Protein 3CO1 (pdb70)

Sequence (132 aa):
GSMMAVNVYSTSVTSSENLSRHDMLAWVNDSLHLNYTKIEQLCSGAAYCQFMDMLFPGCVHLRKVKFQAKLEHEYIHNFKVLQQAAFKKMGVDKIIPVEKLVKGKFQDNFEFIQWFKKFFDANYDGKDYNPLLAR

Nearest PDB structures (foldseek):
  2r8u-assembly1_A  TM=9.927E-01  e=3.581E-19  unclassified
  1vka-assembly1_A  TM=9.904E-01  e=6.882E-19  Homo sapiens
  3jak-assembly1_N  TM=9.589E-01  e=3.581E-19  Homo sapiens
  1wyo-assembly1_A  TM=9.441E-01  e=6.415E-18  Homo sapiens
  2qjz-assembly2_B  TM=9.814E-01  e=3.747E-15  Homo sapiens

Radius of gyration: 13.59 Å; Cα contacts (8 Å, |Δi|>4): 148; chains: 1; bounding box: 35×33×33 Å

GO terms:
  GO:0043539 protein serine/threonine kinase activator activity (F, IDA)
  GO:0008104 intracellular protein localization (P, TAS)
  GO:0031113 regulation of microtubule polymerization (P, IMP)
  GO:0120283 protein serine/threonine kinase binding (F, IPI)
  GO:0042802 identical protein binding (F, IPI)
  GO:0005515 protein binding (F, IPI)
  GO:1905721 mitotic spindle astral microtubule end (C, IDA)
  GO:0048471 perinuclear region of cytoplasm (C, IDA)
  GO:0005881 cytoplasmic microtubule (C, IDA)
  GO:0015630 microtubule cytoskeleton (C, IDA)

Foldseek 3Di:
DAFFDEDDPPDDFDDFDDQVVLVVVLCVQQVDDDDGLLVCLLLLSLQLLLCQLPNPLFDLLQQDPPDDDLVNSVSNVVRNVSSCVSRVHPDDQPNVVSSVSDRVSSSVVSRNVVRSSVRGHDPDDGDNVPSD

CATH classification: 1.10.418.10

B-factor: mean 11.76, std 8.21, range [2.0, 48.84]

Solvent-accessible surface area: 7822 Å² total; per-residue (Å²): 130,92,116,15,83,32,13,114,124,126,41,153,56,70,149,89,52,61,144,140,68,0,17,42,37,0,33,123,24,1,156,31,137,30,106,125,6,61,70,1,11,17,0,5,2,0,0,1,0,0,25,14,6,24,88,50,7,12,102,23,243,118,13,80,59,166,16,164,105,81,122,41,36,60,66,0,0,141,10,0,72,53,0,0,172,110,17,35,11,81,75,143,12,48,34,137,104,0,8,134,16,86,79,127,32,0,49,107,7,0,11,22,0,35,51,0,7,74,49,23,73,101,55,58,147,40,69,27,135,150,25,146

Organism: Homo sapiens (NCBI:txid9606)

Structure (mmCIF, N/CA/C/O backbone):
data_3CO1
#
_entry.id   3CO1
#
_cell.length_a   47.188
_cell.length_b   85.365
_cell.length_c   32.161
_cell.angle_alpha   90.00
_cell.angle_beta   90.00
_cell.angle_gamma   90.00
#
_symmetry.space_group_name_H-M   'P 21 21 2'
#
loop_
_entity.id
_entity.type
_entity.pdbx_description
1 polymer 'Microtubule-associated protein RP/EB family member 3'
2 water water
#
loop_
_atom_site.group_PDB
_atom_site.id
_atom_site.type_symbol
_atom_site.label_atom_id
_atom_site.label_alt_id
_atom_site.label_comp_id
_atom_site.label_asym_id
_atom_site.label_entity_id
_atom_site.label_seq_id
_atom_site.pdbx_PDB_ins_code
_atom_site.Cartn_x
_atom_site.Cartn_y
_atom_site.Cartn_z
_atom_site.occupancy
_atom_site.B_iso_or_equiv
_atom_site.auth_seq_id
_atom_site.auth_comp_id
_atom_site.auth_asym_id
_atom_site.auth_atom_id
_atom_site.pdbx_PDB_model_num
ATOM 1 N N . GLY A 1 1 ? -19.548 29.481 -0.482 1.00 13.38 -1 GLY A N 1
ATOM 2 C CA . GLY A 1 1 ? -18.769 28.338 0.080 1.00 4.98 -1 GLY A CA 1
ATOM 3 C C . GLY A 1 1 ? -17.278 28.503 -0.123 1.00 9.73 -1 GLY A C 1
ATOM 4 O O . GLY A 1 1 ? -16.838 29.317 -0.942 1.00 12.09 -1 GLY A O 1
ATOM 5 N N . SER A 1 2 ? -16.499 27.726 0.625 1.00 9.16 0 SER A N 1
ATOM 6 C CA . SER A 1 2 ? -15.043 27.788 0.550 1.00 9.79 0 SER A CA 1
ATOM 7 C C . SER A 1 2 ? -14.490 27.125 -0.713 1.00 11.88 0 SER A C 1
ATOM 8 O O . SER A 1 2 ? -15.067 26.154 -1.208 1.00 10.32 0 SER A O 1
ATOM 11 N N . MET A 1 3 ? -13.376 27.661 -1.225 1.00 9.70 1 MET A N 1
ATOM 12 C CA A MET A 1 3 ? -12.725 27.072 -2.396 0.50 9.52 1 MET A CA 1
ATOM 13 C CA B MET A 1 3 ? -12.658 27.109 -2.385 0.50 10.04 1 MET A CA 1
ATOM 14 C C . MET A 1 3 ? -11.917 25.841 -2.007 1.00 8.86 1 MET A C 1
ATOM 15 O O . MET A 1 3 ? -11.660 25.600 -0.825 1.00 7.36 1 MET A O 1
ATOM 24 N N . ALA A 1 4 ? -11.548 25.045 -3.007 1.00 2.39 2 ALA A N 1
ATOM 25 C CA . ALA A 1 4 ? -10.790 23.824 -2.733 1.00 3.43 2 ALA A CA 1
ATOM 26 C C . ALA A 1 4 ? -9.378 24.076 -2.194 1.00 6.08 2 ALA A C 1
ATOM 27 O O . ALA A 1 4 ? -8.728 25.078 -2.516 1.00 4.64 2 ALA A O 1
ATOM 29 N N . VAL A 1 5 ? -8.915 23.148 -1.370 1.00 4.89 3 VAL A N 1
ATOM 30 C CA . VAL A 1 5 ? -7.542 23.100 -0.955 1.00 6.08 3 VAL A CA 1
ATOM 31 C C . VAL A 1 5 ? -6.858 22.188 -1.946 1.00 7.11 3 VAL A C 1
ATOM 32 O O . VAL A 1 5 ? -7.234 21.024 -2.094 1.00 6.15 3 VAL A O 1
ATOM 36 N N . ASN A 1 6 ? -5.872 22.733 -2.646 1.00 7.52 4 ASN A N 1
ATOM 37 C CA . ASN A 1 6 ? -5.093 21.963 -3.599 1.00 7.52 4 ASN A CA 1
ATOM 38 C C . ASN A 1 6 ? -4.056 21.095 -2.917 1.00 9.34 4 ASN A C 1
ATOM 39 O O . ASN A 1 6 ? -3.606 21.413 -1.813 1.00 9.88 4 ASN A O 1
ATOM 44 N N . VAL A 1 7 ? -3.718 19.981 -3.568 1.00 6.56 5 VAL A N 1
ATOM 45 C CA . VAL A 1 7 ? -2.699 19.045 -3.088 1.00 5.48 5 VAL A CA 1
ATOM 46 C C . VAL A 1 7 ? -1.577 18.955 -4.117 1.00 4.94 5 VAL A C 1
ATOM 47 O O . VAL A 1 7 ? -1.799 18.691 -5.309 1.00 6.64 5 VAL A O 1
ATOM 51 N N . TYR A 1 8 ? -0.358 19.143 -3.623 1.00 5.96 6 TYR A N 1
ATOM 52 C CA . TYR A 1 8 ? 0.834 19.206 -4.434 1.00 5.81 6 TYR A CA 1
ATOM 53 C C . TYR A 1 8 ? 1.790 18.091 -4.058 1.00 5.77 6 TYR A C 1
ATOM 54 O O . TYR A 1 8 ? 1.633 17.451 -3.021 1.00 7.33 6 TYR A O 1
ATOM 63 N N . SER A 1 9 ? 2.822 17.888 -4.873 1.00 7.95 7 SER A N 1
ATOM 64 C CA . SER A 1 9 ? 3.826 16.882 -4.541 1.00 9.09 7 SER A CA 1
ATOM 65 C C . SER A 1 9 ? 4.562 17.196 -3.226 1.00 7.93 7 SER A C 1
ATOM 66 O O . SER A 1 9 ? 5.115 16.299 -2.595 1.00 9.83 7 SER A O 1
ATOM 69 N N . THR A 1 10 ? 4.583 18.476 -2.840 1.00 4.66 8 THR A N 1
ATOM 70 C CA . THR A 1 10 ? 5.204 18.942 -1.605 1.00 6.07 8 THR A CA 1
ATOM 71 C C . THR A 1 10 ? 4.242 18.963 -0.412 1.00 2.37 8 THR A C 1
ATOM 72 O O . THR A 1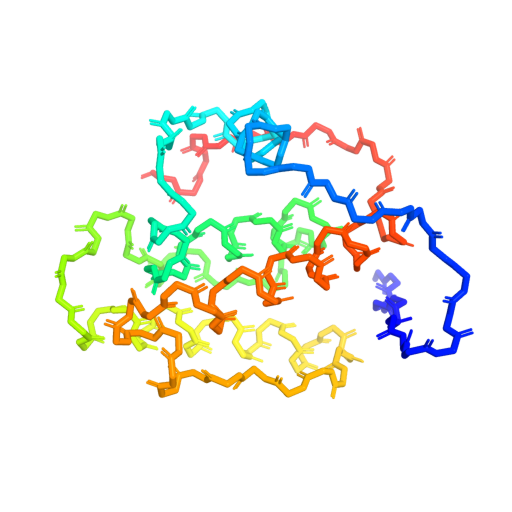 10 ? 4.651 19.269 0.709 1.00 5.47 8 THR A O 1
ATOM 76 N N . SER A 1 11 ? 2.963 18.696 -0.647 1.00 6.32 9 SER A N 1
ATOM 77 C CA . SER A 1 11 ? 2.008 18.702 0.456 1.00 6.56 9 SER A CA 1
ATOM 78 C C . SER A 1 11 ? 2.240 17.490 1.329 1.00 7.06 9 SER A C 1
ATOM 79 O O . SER A 1 11 ? 2.552 16.404 0.825 1.00 5.67 9 SER A O 1
ATOM 82 N N . VAL A 1 12 ? 2.090 17.670 2.634 1.00 5.45 10 VAL A N 1
ATOM 83 C CA . VAL A 1 12 ? 2.091 16.544 3.562 1.00 6.11 10 VAL A CA 1
ATOM 84 C C . VAL A 1 12 ? 0.795 15.779 3.432 1.00 8.48 10 VAL A C 1
ATOM 85 O O . VAL A 1 12 ? -0.296 16.347 3.561 1.00 8.64 10 VAL A O 1
ATOM 89 N N . THR A 1 13 ? 0.921 14.484 3.153 1.00 6.53 11 THR A N 1
ATOM 90 C CA . THR A 1 13 ? -0.234 13.622 2.977 1.00 9.54 11 THR A CA 1
ATOM 91 C C . THR A 1 13 ? -0.003 12.263 3.625 1.00 6.14 11 THR A C 1
ATOM 92 O O . THR A 1 13 ? 1.118 11.907 4.004 1.00 9.29 11 THR A O 1
ATOM 96 N N . SER A 1 14 ? -1.087 11.503 3.717 1.00 7.91 12 SER A N 1
ATOM 97 C CA A SER A 1 14 ? -0.927 10.075 4.095 0.00 10.80 12 SER A CA 1
ATOM 98 C CA B SER A 1 14 ? -0.988 10.111 4.094 0.50 2.00 12 SER A CA 1
ATOM 99 C C . SER A 1 14 ? -0.246 9.364 2.997 1.00 5.06 12 SER A C 1
ATOM 100 O O . SER A 1 14 ? -0.141 9.817 1.848 1.00 6.17 12 SER A O 1
ATOM 105 N N . GLU A 1 15 ? 0.274 8.195 3.363 1.00 2.00 13 GLU A N 1
ATOM 106 C CA . GLU A 1 15 ? 0.878 7.272 2.408 1.00 3.25 13 GLU A CA 1
ATOM 107 C C . GLU A 1 15 ? -0.167 6.755 1.408 1.00 2.00 13 GLU A C 1
ATOM 108 O O . GLU A 1 15 ? -1.373 6.773 1.685 1.00 2.00 13 GLU A O 1
ATOM 114 N N . ASN A 1 16 ? 0.300 6.320 0.238 1.00 4.95 14 ASN A N 1
ATOM 115 C CA . ASN A 1 16 ? -0.562 5.686 -0.756 1.00 6.68 14 ASN A CA 1
ATOM 116 C C . ASN A 1 16 ? -1.278 4.466 -0.218 1.00 5.85 14 ASN A C 1
ATOM 117 O O . ASN A 1 16 ? -0.779 3.785 0.672 1.00 5.14 14 ASN A O 1
ATOM 122 N N . LEU A 1 17 ? -2.442 4.192 -0.795 1.00 4.25 15 LEU A N 1
ATOM 123 C CA . LEU A 1 17 ? -3.242 3.037 -0.440 1.00 3.97 15 LEU A CA 1
ATOM 124 C C . LEU A 1 17 ? -3.061 1.892 -1.421 1.00 2.95 15 LEU A C 1
ATOM 125 O O . LEU A 1 17 ? -2.823 2.108 -2.612 1.00 6.36 15 LEU A O 1
ATOM 130 N N . SER A 1 18 ? -3.197 0.669 -0.924 1.00 2.75 16 SER A N 1
ATOM 131 C CA . SER A 1 18 ? -3.192 -0.500 -1.787 1.00 3.73 16 SER A CA 1
ATOM 132 C C . SER A 1 18 ? -4.409 -0.456 -2.707 1.00 2.55 16 SER A C 1
ATOM 133 O O . SER A 1 18 ? -5.369 0.287 -2.430 1.00 4.07 16 SER A O 1
ATOM 136 N N . ARG A 1 19 ? -4.373 -1.203 -3.806 1.00 2.81 17 ARG A N 1
ATOM 137 C CA . ARG A 1 19 ? -5.556 -1.321 -4.665 1.00 4.77 17 ARG A CA 1
ATOM 138 C C . ARG A 1 19 ? -6.803 -1.724 -3.868 1.00 2.00 17 ARG A C 1
ATOM 139 O O . ARG A 1 19 ? -7.873 -1.109 -4.012 1.00 3.36 17 ARG A O 1
ATOM 147 N N . HIS A 1 20 ? -6.655 -2.724 -2.997 1.00 2.28 18 HIS A N 1
ATOM 148 C CA . HIS A 1 20 ? -7.763 -3.223 -2.189 1.00 2.44 18 HIS A CA 1
ATOM 149 C C . HIS A 1 20 ? -8.369 -2.131 -1.301 1.00 2.00 18 HIS A C 1
ATOM 150 O O . HIS A 1 20 ? -9.598 -1.942 -1.265 1.00 2.00 18 HIS A O 1
ATOM 157 N N . ASP A 1 21 ? -7.499 -1.412 -0.595 1.00 4.00 19 ASP A N 1
ATOM 158 C CA . ASP A 1 21 ? -7.943 -0.380 0.350 1.00 5.56 19 ASP A CA 1
ATOM 159 C C . ASP A 1 21 ? -8.530 0.831 -0.345 1.00 6.14 19 ASP A C 1
ATOM 160 O O . ASP A 1 21 ? -9.479 1.419 0.160 1.00 6.26 19 ASP A O 1
ATOM 165 N N . MET A 1 22 ? -7.960 1.197 -1.491 1.00 4.45 20 MET A N 1
ATOM 166 C CA . MET A 1 22 ? -8.495 2.285 -2.296 1.00 3.23 20 MET A CA 1
ATOM 167 C C . MET A 1 22 ? -9.888 1.949 -2.791 1.00 3.91 20 MET A C 1
ATOM 168 O O . MET A 1 22 ? -10.807 2.749 -2.691 1.00 5.62 20 MET A O 1
ATOM 173 N N . LEU A 1 23 ? -10.064 0.746 -3.321 1.00 4.20 21 LEU A N 1
ATOM 174 C CA . LEU A 1 23 ? -11.385 0.372 -3.782 1.00 5.05 21 LEU A CA 1
ATOM 175 C C . LEU A 1 23 ? -12.385 0.280 -2.635 1.00 6.46 21 LEU A C 1
ATOM 176 O O . LEU A 1 23 ? -13.553 0.636 -2.795 1.00 6.66 21 LEU A O 1
ATOM 181 N N . ALA A 1 24 ? -11.934 -0.202 -1.482 1.00 5.42 22 ALA A N 1
ATOM 182 C CA . ALA A 1 24 ? -12.797 -0.242 -0.295 1.00 4.78 22 ALA A CA 1
ATOM 183 C C . ALA A 1 24 ? -13.290 1.156 0.064 1.00 4.49 22 ALA A C 1
ATOM 184 O O . ALA A 1 24 ? -14.479 1.338 0.366 1.00 8.16 22 ALA A O 1
ATOM 186 N N . TRP A 1 25 ? -12.396 2.150 0.011 1.00 4.55 23 TRP A N 1
ATOM 187 C CA . TRP A 1 25 ? -12.779 3.541 0.259 1.00 4.42 23 TRP A CA 1
ATOM 188 C C . TRP A 1 25 ? -13.778 4.081 -0.762 1.00 4.65 23 TRP A C 1
ATOM 189 O O . TRP A 1 25 ? -14.777 4.694 -0.392 1.00 6.05 23 TRP A O 1
ATOM 200 N N . VAL A 1 26 ? -13.538 3.827 -2.046 1.00 4.41 24 VAL A N 1
ATOM 201 C CA . VAL A 1 26 ? -14.472 4.257 -3.086 1.00 7.18 24 VAL A CA 1
ATOM 202 C C . VAL A 1 26 ? -15.841 3.628 -2.841 1.00 6.43 24 VAL A C 1
ATOM 203 O O . VAL A 1 26 ? -16.873 4.303 -2.866 1.00 7.17 24 VAL A O 1
ATOM 207 N N . ASN A 1 27 ? -15.838 2.328 -2.575 1.00 5.70 25 ASN A N 1
ATOM 208 C CA . ASN A 1 27 ? -17.079 1.588 -2.437 1.00 5.63 25 ASN A CA 1
ATOM 209 C C . ASN A 1 27 ? -17.883 2.041 -1.209 1.00 6.13 25 ASN A C 1
ATOM 210 O O . ASN A 1 27 ? -19.111 2.214 -1.294 1.00 7.23 25 ASN A O 1
ATOM 215 N N . ASP A 1 28 ? -17.198 2.234 -0.088 1.00 7.89 26 ASP A N 1
ATOM 216 C CA . ASP A 1 28 ? -17.836 2.729 1.141 1.00 7.47 26 ASP A CA 1
ATOM 217 C C . ASP A 1 28 ? -18.373 4.148 0.990 1.00 9.61 26 ASP A C 1
ATOM 218 O O . ASP A 1 28 ? -19.478 4.451 1.447 1.00 11.88 26 ASP A O 1
ATOM 223 N N . SER A 1 29 ? -17.589 5.008 0.341 1.00 5.88 27 SER A N 1
ATOM 224 C CA . SER A 1 29 ? -17.917 6.423 0.229 1.00 6.62 27 SER A CA 1
ATOM 225 C C . SER A 1 29 ? -19.127 6.643 -0.665 1.00 7.38 27 SER A C 1
ATOM 226 O O . SER A 1 29 ? -19.989 7.453 -0.334 1.00 6.26 27 SER A O 1
ATOM 229 N N . LEU A 1 30 ? -19.182 5.909 -1.784 1.00 7.47 28 LEU A N 1
ATOM 230 C CA . LEU A 1 30 ? -20.190 6.138 -2.832 1.00 5.34 28 LEU A CA 1
ATOM 231 C C . LEU A 1 30 ? -21.222 5.028 -2.975 1.00 6.33 28 LEU A C 1
ATOM 232 O O . LEU A 1 30 ? -22.068 5.079 -3.866 1.00 6.74 28 LEU A O 1
ATOM 237 N N . HIS A 1 31 ? -21.143 4.039 -2.082 1.00 4.97 29 HIS A N 1
ATOM 238 C CA . HIS A 1 31 ? -22.027 2.875 -2.100 1.00 5.92 29 HIS A CA 1
ATOM 239 C C . HIS A 1 31 ? -21.898 2.165 -3.460 1.00 7.97 29 HIS A C 1
ATOM 240 O O . HIS A 1 31 ? -22.876 1.931 -4.153 1.00 8.09 29 HIS A O 1
ATOM 247 N N . LEU A 1 32 ? -20.663 1.837 -3.832 1.00 7.53 30 LEU A N 1
ATOM 248 C CA . LEU A 1 32 ? -20.366 1.209 -5.126 1.00 4.89 30 LEU A CA 1
ATOM 249 C C . LEU A 1 32 ? -19.803 -0.196 -4.928 1.00 6.84 30 LEU A C 1
ATOM 250 O O . LEU A 1 32 ? -19.527 -0.607 -3.788 1.00 5.21 30 LEU A O 1
ATOM 255 N N . ASN A 1 33 ? -19.627 -0.910 -6.038 1.00 4.85 31 ASN A N 1
ATOM 256 C CA . ASN A 1 33 ? -19.087 -2.273 -6.020 1.00 4.92 31 ASN A CA 1
ATOM 257 C C . ASN A 1 33 ? -17.916 -2.491 -6.968 1.00 3.28 31 ASN A C 1
ATOM 258 O O . ASN A 1 33 ? -17.838 -3.514 -7.645 1.00 6.85 31 ASN A O 1
ATOM 263 N N . TYR A 1 34 ? -17.006 -1.520 -7.030 1.00 3.89 32 TYR A N 1
ATOM 264 C CA . TYR A 1 34 ? -15.864 -1.617 -7.930 1.00 4.71 32 TYR A CA 1
ATOM 265 C C . TYR A 1 34 ? -14.917 -2.704 -7.462 1.00 4.65 32 TYR A C 1
ATOM 266 O O . TYR A 1 34 ? -14.715 -2.886 -6.248 1.00 6.65 32 TYR A O 1
ATOM 275 N N . THR A 1 35 ? -14.339 -3.401 -8.437 1.00 5.74 33 THR A N 1
ATOM 276 C CA . THR A 1 35 ? -13.366 -4.462 -8.176 1.00 6.58 33 THR A CA 1
ATOM 277 C C . THR A 1 35 ? -12.044 -4.201 -8.865 1.00 7.64 33 THR A C 1
ATOM 278 O O . THR A 1 35 ? -11.047 -4.841 -8.557 1.00 9.72 33 THR A O 1
ATOM 282 N N . LYS A 1 36 ? -12.025 -3.239 -9.786 1.00 4.62 34 LYS A N 1
ATOM 283 C CA . LYS A 1 36 ? -10.807 -2.892 -10.509 1.00 6.50 34 LYS A CA 1
ATOM 284 C C . LYS A 1 36 ? -10.617 -1.383 -10.508 1.00 7.64 34 LYS A C 1
ATOM 285 O O . LYS A 1 36 ? -11.577 -0.631 -10.714 1.00 6.95 34 LYS A O 1
ATOM 291 N N . ILE A 1 37 ? -9.377 -0.945 -10.298 1.00 3.90 35 ILE A N 1
ATOM 292 C CA . ILE A 1 37 ? -9.052 0.491 -10.286 1.00 4.64 35 ILE A CA 1
ATOM 293 C C . ILE A 1 37 ? -9.451 1.117 -11.622 1.00 6.83 35 ILE A C 1
ATOM 294 O O . ILE A 1 37 ? -9.851 2.283 -11.669 1.00 7.27 35 ILE A O 1
ATOM 299 N N . GLU A 1 38 ? -9.378 0.328 -12.696 1.00 7.41 36 GLU A N 1
ATOM 300 C CA . GLU A 1 38 ? -9.686 0.815 -14.043 1.00 6.14 36 GLU A CA 1
ATOM 301 C C . GLU A 1 38 ? -11.146 1.235 -14.212 1.00 6.35 36 GLU A C 1
ATOM 302 O O . GLU A 1 38 ? -11.464 1.959 -15.152 1.00 4.97 36 GLU A O 1
ATOM 308 N N . GLN A 1 39 ? -12.030 0.794 -13.317 1.00 4.56 37 GLN A N 1
ATOM 309 C CA . GLN A 1 39 ? -13.431 1.251 -13.342 1.00 8.36 37 GLN A CA 1
ATOM 310 C C . GLN A 1 39 ? -13.577 2.746 -13.080 1.00 9.99 37 GLN A C 1
ATOM 311 O O . GLN A 1 39 ? -14.580 3.361 -13.452 1.00 7.00 37 GLN A O 1
ATOM 317 N N . LEU A 1 40 ? -12.568 3.334 -12.449 1.00 4.64 38 LEU A N 1
ATOM 318 C CA . LEU A 1 40 ? -12.545 4.776 -12.232 1.00 5.43 38 LEU A CA 1
ATOM 319 C C . LEU A 1 40 ? -12.367 5.578 -13.521 1.00 6.01 38 LEU A C 1
ATOM 320 O O . LEU A 1 40 ? -12.592 6.793 -13.529 1.00 6.71 38 LEU A O 1
ATOM 325 N N . CYS A 1 41 ? -11.967 4.928 -14.606 1.00 6.28 39 CYS A N 1
ATOM 326 C CA . CYS A 1 41 ? -11.751 5.618 -15.870 1.00 7.31 39 CYS A CA 1
ATOM 327 C C . CYS A 1 41 ? -13.017 6.175 -16.518 1.00 5.48 39 CYS A C 1
ATOM 328 O O . CYS A 1 41 ? -12.921 6.891 -17.516 1.00 6.82 39 CYS A O 1
ATOM 331 N N . SER A 1 42 ? -14.194 5.809 -16.005 1.00 3.12 40 SER A N 1
ATOM 332 C CA . SER A 1 42 ? -15.443 6.300 -16.575 1.00 8.33 40 SER A CA 1
ATOM 333 C C . SER A 1 42 ? -15.708 7.734 -16.152 1.00 8.79 40 SER A C 1
ATOM 334 O O . SER A 1 42 ? -16.487 8.417 -16.796 1.00 7.03 40 SER A O 1
ATOM 337 N N . GLY A 1 43 ? -15.073 8.198 -15.070 1.00 6.46 41 GLY A N 1
ATOM 338 C CA . GLY A 1 43 ? -15.226 9.588 -14.640 1.00 6.13 41 GLY A CA 1
ATOM 339 C C . GLY A 1 43 ? -16.396 9.823 -13.702 1.00 6.49 41 GLY A C 1
ATOM 340 O O . GLY A 1 43 ? -16.455 10.869 -13.038 1.00 6.20 41 GLY A O 1
ATOM 341 N N . ALA A 1 44 ? -17.333 8.883 -13.624 1.00 6.07 42 ALA A N 1
ATOM 342 C CA . ALA A 1 44 ? -18.561 9.104 -12.867 1.00 7.29 42 ALA A CA 1
ATOM 343 C C . ALA A 1 44 ? -18.330 9.208 -11.362 1.00 5.75 42 ALA A C 1
ATOM 344 O O . ALA A 1 44 ? -18.873 10.105 -10.704 1.00 5.36 42 ALA A O 1
ATOM 346 N N . ALA A 1 45 ? -17.493 8.325 -10.821 1.00 7.56 43 ALA A N 1
ATOM 347 C CA . ALA A 1 45 ? -17.188 8.350 -9.399 1.00 5.98 43 ALA A CA 1
ATOM 348 C C . ALA A 1 45 ? -16.508 9.648 -8.997 1.00 3.91 43 ALA A C 1
ATOM 349 O O . ALA A 1 45 ? -16.906 10.269 -8.006 1.00 5.21 43 ALA A O 1
ATOM 351 N N . TYR A 1 46 ? -15.547 10.114 -9.804 1.00 4.83 44 TYR A N 1
ATOM 352 C CA . TYR A 1 46 ? -14.916 11.443 -9.553 1.00 4.69 44 TYR A CA 1
ATOM 353 C C . TYR A 1 46 ? -15.924 12.580 -9.483 1.00 4.88 44 TYR A C 1
ATOM 354 O O . TYR A 1 46 ? -15.835 13.433 -8.604 1.00 5.22 44 TYR A O 1
ATOM 363 N N . CYS A 1 47 ? -16.899 12.585 -10.389 1.00 4.78 45 CYS A N 1
ATOM 364 C CA . CYS A 1 47 ? -17.926 13.613 -10.385 1.00 5.40 45 CYS A CA 1
ATOM 365 C C . CYS A 1 47 ? -18.737 13.557 -9.087 1.00 6.24 45 CYS A C 1
ATOM 366 O O . CYS A 1 47 ? -18.979 14.583 -8.459 1.00 7.83 45 CYS A O 1
ATOM 369 N N . GLN A 1 48 ? -19.119 12.361 -8.656 1.00 4.62 46 GLN A N 1
ATOM 370 C CA . GLN A 1 48 ? -19.871 12.203 -7.429 1.00 6.97 46 GLN A CA 1
ATOM 371 C C . GLN A 1 48 ? -19.060 12.640 -6.241 1.00 3.81 46 GLN A C 1
ATOM 372 O O . GLN A 1 48 ? -19.607 13.299 -5.344 1.00 5.36 46 GLN A O 1
ATOM 378 N N . PHE A 1 49 ? -17.763 12.310 -6.217 1.00 3.77 47 PHE A N 1
ATOM 379 C CA . PHE A 1 49 ? -16.921 12.704 -5.088 1.00 5.24 47 PHE A CA 1
ATOM 380 C C . PHE A 1 49 ?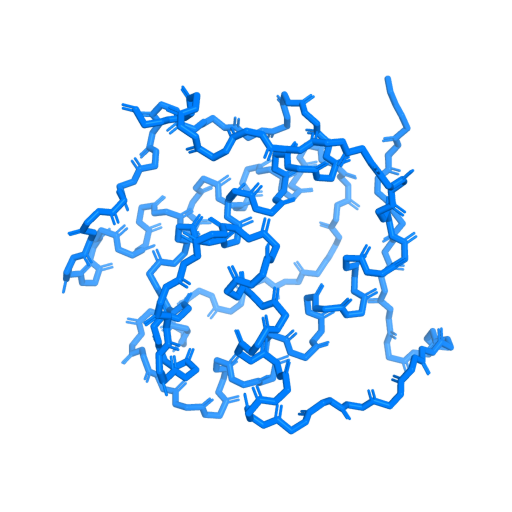 -16.840 14.233 -4.994 1.00 6.46 47 PHE A C 1
ATOM 381 O O . PHE A 1 49 ? -16.799 14.794 -3.890 1.00 4.66 47 PHE A O 1
ATOM 389 N N . MET A 1 50 ? -16.794 14.905 -6.144 1.00 5.13 48 MET A N 1
ATOM 390 C CA . MET A 1 50 ? -16.766 16.371 -6.151 1.00 4.96 48 MET A CA 1
ATOM 391 C C . MET A 1 50 ? -18.051 16.953 -5.559 1.00 6.84 48 MET A C 1
ATOM 392 O O . MET A 1 50 ? -17.992 17.961 -4.846 1.00 4.79 48 MET A O 1
ATOM 397 N N . ASP A 1 51 ? -19.196 16.318 -5.835 1.00 4.88 49 ASP A N 1
ATOM 398 C CA . ASP A 1 51 ? -20.472 16.730 -5.257 1.00 7.21 49 ASP A CA 1
ATOM 399 C C . ASP A 1 51 ? -20.485 16.503 -3.755 1.00 8.37 49 ASP A C 1
ATOM 400 O O . ASP A 1 51 ? -21.034 17.314 -2.993 1.00 7.67 49 ASP A O 1
ATOM 405 N N . MET A 1 52 ? -19.872 15.412 -3.310 1.00 6.18 50 MET A N 1
ATOM 406 C CA . MET A 1 52 ? -19.765 15.116 -1.885 1.00 5.07 50 MET A CA 1
ATOM 407 C C . MET A 1 52 ? -18.871 16.146 -1.173 1.00 6.22 50 MET A C 1
ATOM 408 O O . MET A 1 52 ? -19.163 16.560 -0.049 1.00 5.92 50 MET A O 1
ATOM 413 N N . LEU A 1 53 ? -17.780 16.538 -1.818 1.00 6.50 51 LEU A N 1
ATOM 414 C CA . LEU A 1 53 ? -16.884 17.559 -1.271 1.00 5.30 51 LEU A CA 1
ATOM 415 C C . LEU A 1 53 ? -17.504 18.956 -1.249 1.00 4.20 51 LEU A C 1
ATOM 416 O O . LEU A 1 53 ? -17.473 19.636 -0.224 1.00 4.38 51 LEU A O 1
ATOM 421 N N . PHE A 1 54 ? -18.037 19.378 -2.390 1.00 3.10 52 PHE A N 1
ATOM 422 C CA . PHE A 1 54 ? -18.542 20.737 -2.564 1.00 5.18 52 PHE A CA 1
ATOM 423 C C . PHE A 1 54 ? -19.908 20.713 -3.278 1.00 4.62 52 PHE A C 1
ATOM 424 O O . PHE A 1 54 ? -19.984 20.905 -4.488 1.00 5.50 52 PHE A O 1
ATOM 432 N N . PRO A 1 55 ? -20.983 20.406 -2.538 1.00 4.92 53 PRO A N 1
ATOM 433 C CA . PRO A 1 55 ? -22.305 20.260 -3.140 1.00 5.29 53 PRO A CA 1
ATOM 434 C C . PRO A 1 55 ? -22.666 21.434 -4.020 1.00 6.47 53 PRO A C 1
ATOM 435 O O . PRO A 1 55 ? -22.635 22.576 -3.560 1.00 8.01 53 PRO A O 1
ATOM 439 N N . GLY A 1 56 ? -23.028 21.147 -5.262 1.00 6.77 54 GLY A N 1
ATOM 440 C CA . GLY A 1 56 ? -23.358 22.197 -6.221 1.00 7.90 54 GLY A CA 1
ATOM 441 C C . GLY A 1 56 ? -22.268 22.530 -7.215 1.00 8.99 54 GLY A C 1
ATOM 442 O O . GLY A 1 56 ? -22.526 23.259 -8.174 1.00 9.02 54 GLY A O 1
ATOM 443 N N . CYS A 1 57 ? -21.061 21.999 -7.025 1.00 5.63 55 CYS A N 1
ATOM 444 C CA . CYS A 1 57 ? -19.937 22.361 -7.904 1.00 6.79 55 CYS A CA 1
ATOM 445 C C . CYS A 1 57 ? -19.953 21.598 -9.228 1.00 8.05 55 CYS A C 1
ATOM 446 O O . CYS A 1 57 ? -19.212 21.925 -10.147 1.00 8.34 55 CYS A O 1
ATOM 449 N N . VAL A 1 58 ? -20.790 20.577 -9.317 1.00 6.84 56 VAL A N 1
ATOM 450 C CA . VAL A 1 58 ? -20.736 19.686 -10.462 1.00 5.25 56 VAL A CA 1
ATOM 451 C C . VAL A 1 58 ? -22.137 19.458 -11.014 1.00 7.72 56 VAL A C 1
ATOM 452 O O . VAL A 1 58 ? -23.111 19.358 -10.257 1.00 10.56 56 VAL A O 1
ATOM 456 N N . HIS A 1 59 ? -22.238 19.415 -12.337 1.00 3.92 57 HIS A N 1
ATOM 457 C CA . HIS A 1 59 ? -23.528 19.225 -12.976 1.00 4.74 57 HIS A CA 1
ATOM 458 C C . HIS A 1 59 ? -23.843 17.744 -13.131 1.00 6.97 57 HIS A C 1
ATOM 459 O O . HIS A 1 59 ? -23.590 17.146 -14.177 1.00 6.60 57 HIS A O 1
ATOM 466 N N . LEU A 1 60 ? -24.413 17.158 -12.078 1.00 8.55 58 LEU A N 1
ATOM 467 C CA . LEU A 1 60 ? -24.605 15.713 -12.031 1.00 7.93 58 LEU A CA 1
ATOM 468 C C . LEU A 1 60 ? -25.660 15.234 -13.016 1.00 8.35 58 LEU A C 1
ATOM 469 O O . LEU A 1 60 ? -25.626 14.077 -13.424 1.00 8.36 58 LEU A O 1
ATOM 474 N N . ARG A 1 61 ? -26.570 16.125 -13.420 1.00 9.12 59 ARG A N 1
ATOM 475 C CA . ARG A 1 61 ? -27.537 15.796 -14.474 1.00 10.09 59 ARG A CA 1
ATOM 476 C C . ARG A 1 61 ? -26.865 15.421 -15.802 1.00 10.37 59 ARG A C 1
ATOM 477 O O . ARG A 1 61 ? -27.467 14.737 -16.645 1.00 9.62 59 ARG A O 1
ATOM 485 N N . LYS A 1 62 ? -25.621 15.860 -15.987 1.00 7.46 60 LYS A N 1
ATOM 486 C CA . LYS A 1 62 ? -24.867 15.528 -17.197 1.00 7.87 60 LYS A CA 1
ATOM 487 C C . LYS A 1 62 ? -24.087 14.223 -17.097 1.00 6.91 60 LYS A C 1
ATOM 488 O O . LYS A 1 62 ? -23.625 13.706 -18.118 1.00 8.25 60 LYS A O 1
ATOM 494 N N . VAL A 1 63 ? -23.961 13.680 -15.890 1.00 5.49 61 VAL A N 1
ATOM 495 C CA . VAL A 1 63 ? -23.109 12.513 -15.671 1.00 7.97 61 VAL A CA 1
ATOM 496 C C . VAL A 1 63 ? -23.745 11.244 -16.218 1.00 7.97 61 VAL A C 1
ATOM 497 O O . VAL A 1 63 ? -24.939 11.002 -16.032 1.00 9.79 61 VAL A O 1
ATOM 501 N N . LYS A 1 64 ? -22.938 10.465 -16.935 1.00 4.74 62 LYS A N 1
ATOM 502 C CA . LYS A 1 64 ? -23.365 9.177 -17.458 1.00 6.60 62 LYS A CA 1
ATOM 503 C C . LYS A 1 64 ? -22.908 8.096 -16.490 1.00 4.55 62 LYS A C 1
ATOM 504 O O . LYS A 1 64 ? -21.720 7.792 -16.403 1.00 4.75 62 LYS A O 1
ATOM 510 N N . PHE A 1 65 ? -23.857 7.520 -15.756 1.00 8.49 63 PHE A N 1
ATOM 511 C CA . PHE A 1 65 ? -23.527 6.606 -14.661 1.00 8.81 63 PHE A CA 1
ATOM 512 C C . PHE A 1 65 ? -23.292 5.169 -15.109 1.00 11.77 63 PHE A C 1
ATOM 513 O O . PHE A 1 65 ? -22.708 4.366 -14.372 1.00 15.69 63 PHE A O 1
ATOM 521 N N . GLN A 1 66 ? -23.742 4.848 -16.316 1.00 10.03 64 GLN A N 1
ATOM 522 C CA . GLN A 1 66 ? -23.512 3.527 -16.885 1.00 12.57 64 GLN A CA 1
ATOM 523 C C . GLN A 1 66 ? -22.673 3.602 -18.165 1.00 9.92 64 GLN A C 1
ATOM 524 O O . GLN A 1 66 ? -22.898 2.841 -19.108 1.00 12.82 64 GLN A O 1
ATOM 530 N N . ALA A 1 67 ? -21.702 4.517 -18.186 1.00 11.34 65 ALA A N 1
ATOM 531 C CA . ALA A 1 67 ? -20.854 4.743 -19.363 1.00 9.55 65 ALA A CA 1
ATOM 532 C C . ALA A 1 67 ? -20.045 3.498 -19.715 1.00 12.19 65 ALA A C 1
ATOM 533 O O . ALA A 1 67 ? -19.497 2.841 -18.829 1.00 14.18 65 ALA A O 1
ATOM 535 N N . LYS A 1 68 ? -19.982 3.172 -21.006 1.00 9.73 66 LYS A N 1
ATOM 536 C CA . LYS A 1 68 ? -19.237 1.998 -21.462 1.00 10.94 66 LYS A CA 1
ATOM 537 C C . LYS A 1 68 ? -18.225 2.307 -22.559 1.00 13.06 66 LYS A C 1
ATOM 538 O O . LYS A 1 68 ? -17.354 1.480 -22.863 1.00 14.85 66 LYS A O 1
ATOM 544 N N . LEU A 1 69 ? -18.350 3.478 -23.166 1.00 9.75 67 LEU A N 1
ATOM 545 C CA . LEU A 1 69 ? -17.538 3.810 -24.333 1.00 9.50 67 LEU A CA 1
ATOM 546 C C . LEU A 1 69 ? -16.678 5.018 -24.069 1.00 9.18 67 LEU A C 1
ATOM 547 O O . LEU A 1 69 ? -17.052 5.895 -23.287 1.00 8.29 67 LEU A O 1
ATOM 552 N N . GLU A 1 70 ? -15.529 5.074 -24.740 1.00 9.59 68 GLU A N 1
ATOM 553 C CA . GLU A 1 70 ? -14.584 6.182 -24.553 1.00 10.99 68 GLU A CA 1
ATOM 554 C C . GLU A 1 70 ? -15.217 7.564 -24.626 1.00 12.28 68 GLU A C 1
ATOM 555 O O . GLU A 1 70 ? -14.942 8.404 -23.771 1.00 10.23 68 GLU A O 1
ATOM 561 N N . HIS A 1 71 ? -16.063 7.799 -25.623 1.00 7.63 69 HIS A N 1
ATOM 562 C CA . HIS A 1 71 ? -16.686 9.112 -25.769 1.00 10.73 69 HIS A CA 1
ATOM 563 C C . HIS A 1 71 ? -17.531 9.475 -24.543 1.00 8.43 69 HIS A C 1
ATOM 564 O O . HIS A 1 71 ? -17.591 10.647 -24.148 1.00 8.48 69 HIS A O 1
ATOM 571 N N . GLU A 1 72 ? -18.114 8.470 -23.882 1.00 9.11 70 GLU A N 1
ATOM 572 C CA . GLU A 1 72 ? -18.929 8.705 -22.690 1.00 9.86 70 GLU A CA 1
ATOM 573 C C . GLU A 1 72 ? -18.032 8.996 -21.504 1.00 11.19 70 GLU A C 1
ATOM 574 O O . GLU A 1 72 ? -18.357 9.833 -20.663 1.00 8.22 70 GLU A O 1
ATOM 580 N N . TYR A 1 73 ? -16.890 8.324 -21.451 1.00 9.73 71 TYR A N 1
ATOM 581 C CA . TYR A 1 73 ? -15.906 8.619 -20.417 1.00 7.51 71 TYR A CA 1
ATOM 582 C C . TYR A 1 73 ? -15.399 10.045 -20.566 1.00 7.99 71 TYR A C 1
ATOM 583 O O . TYR A 1 73 ? -15.334 10.770 -19.576 1.00 11.47 71 TYR A O 1
ATOM 592 N N . ILE A 1 74 ? -15.043 10.454 -21.792 1.00 9.07 72 ILE A N 1
ATOM 593 C CA . ILE A 1 74 ? -14.638 11.839 -22.041 1.00 8.06 72 ILE A CA 1
ATOM 594 C C . ILE A 1 74 ? -15.720 12.818 -21.618 1.00 10.08 72 ILE A C 1
ATOM 595 O O . ILE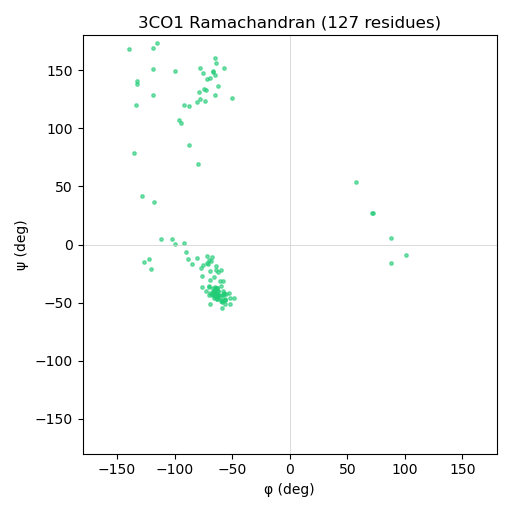 A 1 74 ? -15.438 13.839 -20.995 1.00 9.57 72 ILE A O 1
ATOM 600 N N . HIS A 1 75 ? -16.972 12.496 -21.913 1.00 8.5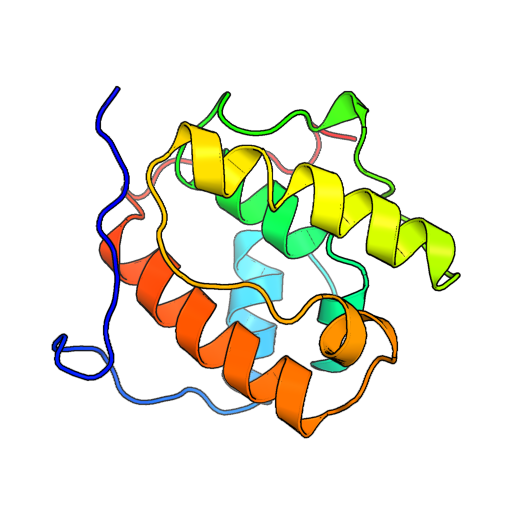5 73 HIS A N 1
ATOM 601 C CA . HIS A 1 75 ? -18.093 13.308 -21.445 1.00 6.10 73 HIS A CA 1
ATOM 602 C C . HIS A 1 75 ? -18.043 13.558 -19.942 1.00 8.62 73 HIS A C 1
ATOM 603 O O . HIS A 1 75 ? -18.184 14.706 -19.475 1.00 7.38 73 HIS A O 1
ATOM 610 N N . ASN A 1 76 ? -17.892 12.493 -19.168 1.00 7.07 74 ASN A N 1
ATOM 611 C CA . ASN A 1 76 ? -17.847 12.649 -17.708 1.00 6.04 74 ASN A CA 1
ATOM 612 C C . ASN A 1 76 ? -16.641 13.430 -17.217 1.00 8.73 74 ASN A C 1
ATOM 613 O O . ASN A 1 76 ? -16.762 14.212 -16.279 1.00 7.07 74 ASN A O 1
ATOM 618 N N . PHE A 1 77 ? -15.485 13.232 -17.838 1.00 8.09 75 PHE A N 1
ATOM 619 C CA . PHE A 1 77 ? -14.327 14.042 -17.503 1.00 9.67 75 PHE A CA 1
ATOM 620 C C . PHE A 1 77 ? -14.451 15.524 -17.859 1.00 9.49 75 PHE A C 1
ATOM 621 O O . PHE A 1 77 ? -13.818 16.350 -17.213 1.00 8.48 75 PHE A O 1
ATOM 629 N N . LYS A 1 78 ? -15.243 15.868 -18.875 1.00 4.64 76 LYS A N 1
ATOM 630 C CA . LYS A 1 78 ? -15.566 17.271 -19.151 1.00 5.30 76 LYS A CA 1
ATOM 631 C C . LYS A 1 78 ? -16.334 17.872 -17.983 1.00 6.01 76 LYS A C 1
ATOM 632 O O . LYS A 1 78 ? -16.034 18.983 -17.548 1.00 6.38 76 LYS A O 1
ATOM 638 N N . VAL A 1 79 ? -17.320 17.128 -17.483 1.00 3.59 77 VAL A N 1
ATOM 639 C CA . VAL A 1 79 ? -18.057 17.495 -16.285 1.00 4.47 77 VAL A CA 1
ATOM 640 C C . VAL A 1 79 ? -17.113 17.670 -15.080 1.00 5.91 77 VAL A C 1
ATOM 641 O O . VAL A 1 79 ? -17.217 18.658 -14.317 1.00 4.84 77 VAL A O 1
ATOM 645 N N . LEU A 1 80 ? -16.149 16.770 -14.940 1.00 7.47 78 LEU A N 1
ATOM 646 C CA . LEU A 1 80 ? -15.205 16.847 -13.831 1.00 5.53 78 LEU A CA 1
ATOM 647 C C . LEU A 1 80 ? -14.323 18.072 -13.984 1.00 5.27 78 LEU A C 1
ATOM 648 O O . LEU A 1 80 ? -14.065 18.765 -13.010 1.00 5.06 78 LEU A O 1
ATOM 653 N N . GLN A 1 81 ? -13.861 18.325 -15.204 1.00 4.03 79 GLN A N 1
ATOM 654 C CA A GLN A 1 81 ? -12.988 19.472 -15.449 0.50 3.11 79 GLN A CA 1
ATOM 655 C CA B GLN A 1 81 ? -12.985 19.471 -15.460 0.50 3.24 79 GLN A CA 1
ATOM 656 C C . GLN A 1 81 ? -13.684 20.783 -15.114 1.00 4.70 79 GLN A C 1
ATOM 657 O O . GLN A 1 81 ? -13.072 21.677 -14.544 1.00 5.12 79 GLN A O 1
ATOM 668 N N . ALA A 1 82 ? -14.965 20.878 -15.456 1.00 3.58 80 ALA A N 1
ATOM 669 C CA . ALA A 1 82 ? -15.753 22.061 -15.121 1.00 5.74 80 ALA A CA 1
ATOM 670 C C . ALA A 1 82 ? -15.831 22.228 -13.598 1.00 5.57 80 ALA A C 1
ATOM 671 O O . ALA A 1 82 ? -15.736 23.339 -13.080 1.00 4.50 80 ALA A O 1
ATOM 673 N N . ALA A 1 83 ? -15.996 21.129 -12.876 1.00 4.64 81 ALA A N 1
ATOM 674 C CA . ALA A 1 83 ? -16.070 21.201 -11.425 1.00 5.44 81 ALA A CA 1
ATOM 675 C C . ALA A 1 83 ? -14.742 21.656 -10.830 1.00 4.13 81 ALA A C 1
ATOM 676 O O . ALA A 1 83 ? -14.700 22.450 -9.898 1.00 5.00 81 ALA A O 1
ATOM 678 N N . PHE A 1 84 ? -13.647 21.148 -11.370 1.00 3.86 82 PHE A N 1
ATOM 679 C CA . PHE A 1 84 ? -12.300 21.583 -10.953 1.00 6.20 82 PHE A CA 1
ATOM 680 C C . PHE A 1 84 ? -12.090 23.084 -11.177 1.00 6.02 82 PHE A C 1
ATOM 681 O O . PHE A 1 84 ? -11.629 23.804 -10.281 1.00 6.62 82 PHE A O 1
ATOM 689 N N . LYS A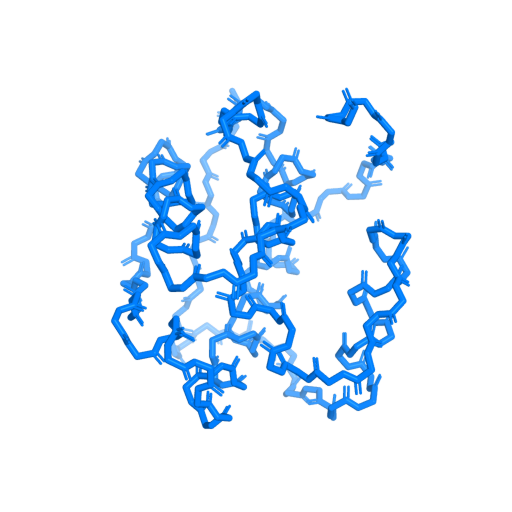 1 85 ? -12.426 23.574 -12.362 1.00 4.80 83 LYS A N 1
ATOM 690 C CA . LYS A 1 85 ? -12.346 25.017 -12.630 1.00 4.40 83 LYS A CA 1
ATOM 691 C C . LYS A 1 85 ? -13.181 25.847 -11.626 1.00 5.92 83 LYS A C 1
ATOM 692 O O . LYS A 1 85 ? -12.693 26.833 -11.067 1.00 6.10 83 LYS A O 1
ATOM 698 N N . LYS A 1 86 ? -14.421 25.429 -11.386 1.00 4.57 84 LYS A N 1
ATOM 699 C CA . LYS A 1 86 ? -15.320 26.123 -10.464 1.00 6.19 84 LYS A CA 1
ATOM 700 C C . LYS A 1 86 ? -14.734 26.224 -9.048 1.00 5.99 84 LYS A C 1
ATOM 701 O O . LYS A 1 86 ? -14.859 27.260 -8.372 1.00 6.60 84 LYS A O 1
ATOM 707 N N . MET A 1 87 ? -14.081 25.150 -8.604 1.00 5.49 85 MET A N 1
ATOM 708 C CA . MET A 1 87 ? -13.529 25.071 -7.252 1.00 3.78 85 MET A CA 1
ATOM 709 C C . MET A 1 87 ? -12.080 25.531 -7.105 1.00 6.12 85 MET A C 1
ATOM 710 O O . MET A 1 87 ? -11.549 25.531 -6.003 1.00 5.60 85 MET A O 1
ATOM 715 N N . GLY A 1 88 ? -11.467 25.981 -8.200 1.00 6.42 86 GLY A N 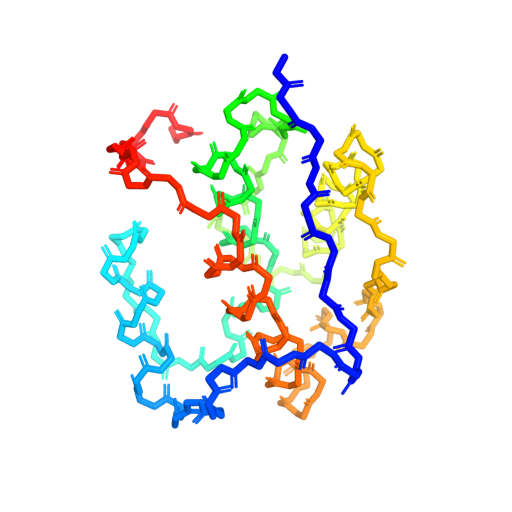1
ATOM 716 C CA . GLY A 1 88 ? -10.079 26.427 -8.155 1.00 6.64 86 GLY A CA 1
ATOM 717 C C . GLY A 1 88 ? -9.060 25.317 -7.992 1.00 7.46 86 GLY A C 1
ATOM 718 O O . GLY A 1 88 ? -7.966 25.555 -7.475 1.00 9.45 86 GLY A O 1
ATOM 719 N N . VAL A 1 89 ? -9.409 24.117 -8.453 1.00 7.45 87 VAL A N 1
ATOM 720 C CA . VAL A 1 89 ? -8.504 22.982 -8.399 1.00 7.33 87 VAL A CA 1
ATOM 721 C C . VAL A 1 89 ? -7.527 23.101 -9.575 1.00 8.08 87 VAL A C 1
ATOM 722 O O . VAL A 1 89 ? -7.942 23.168 -10.738 1.00 9.09 87 VAL A O 1
ATOM 726 N N . ASP A 1 90 ? -6.235 23.132 -9.276 1.00 8.52 88 ASP A N 1
ATOM 727 C CA . ASP A 1 90 ? -5.242 23.406 -10.321 1.00 6.65 88 ASP A CA 1
ATOM 728 C C . ASP A 1 90 ? -4.538 22.171 -10.889 1.00 10.09 88 ASP A C 1
ATOM 729 O O . ASP A 1 90 ? -3.721 22.288 -11.800 1.00 12.78 88 ASP A O 1
ATOM 734 N N . LYS A 1 91 ? -4.905 20.994 -10.383 1.00 5.44 89 LYS A N 1
ATOM 735 C CA . LYS A 1 91 ? -4.390 19.719 -10.891 1.00 5.49 89 LYS A CA 1
ATOM 736 C C . LYS A 1 91 ? -4.839 19.467 -12.332 1.00 6.41 89 LYS A C 1
ATOM 737 O O . LYS A 1 91 ? -6.021 19.547 -12.633 1.00 9.71 89 LYS A O 1
ATOM 743 N N . ILE A 1 92 ? -3.890 19.160 -13.215 1.00 6.44 90 ILE A N 1
ATOM 744 C CA . ILE A 1 92 ? -4.223 18.827 -14.594 1.00 9.11 90 ILE A CA 1
ATOM 745 C C . ILE A 1 92 ? -4.728 17.390 -14.647 1.00 10.08 90 ILE A C 1
ATOM 746 O O . ILE A 1 92 ? -4.062 16.484 -14.151 1.00 10.37 90 ILE A O 1
ATOM 751 N N . ILE A 1 93 ? -5.922 17.196 -15.203 1.00 8.30 91 ILE A N 1
ATOM 752 C CA . ILE A 1 93 ? -6.467 15.854 -15.386 1.00 10.41 91 ILE A CA 1
ATOM 753 C C . ILE A 1 93 ? -5.976 15.306 -16.711 1.00 9.84 91 ILE A C 1
ATOM 754 O O . ILE A 1 93 ? -6.279 15.872 -17.753 1.00 11.02 91 ILE A O 1
ATOM 759 N N . PRO A 1 94 ? -5.236 14.183 -16.682 1.00 14.21 92 PRO A N 1
ATOM 760 C CA . PRO A 1 94 ? -4.770 13.574 -17.920 1.00 13.17 92 PRO A CA 1
ATOM 761 C C . PRO A 1 94 ? -5.888 12.759 -18.585 1.00 15.00 92 PRO A C 1
ATOM 762 O O . PRO A 1 94 ? -5.807 11.524 -18.659 1.00 13.90 92 PRO A O 1
ATOM 766 N N . VAL A 1 95 ? -6.903 13.449 -19.093 1.00 15.07 93 VAL A N 1
ATOM 767 C CA . VAL A 1 95 ? -8.116 12.797 -19.590 1.00 12.62 93 VAL A CA 1
ATOM 768 C C . VAL A 1 95 ? -7.846 11.757 -20.669 1.00 15.27 93 VAL A C 1
ATOM 769 O O . VAL A 1 95 ? -8.359 10.647 -20.589 1.00 14.18 93 VAL A O 1
ATOM 773 N N . GLU A 1 96 ? -7.097 12.097 -21.716 1.00 15.85 94 GLU A N 1
ATOM 774 C CA . GLU A 1 96 ? -6.787 11.157 -22.765 1.00 16.55 94 GLU A CA 1
ATOM 775 C C . GLU A 1 96 ? -6.193 9.839 -22.290 1.00 15.50 94 GLU A C 1
ATOM 776 O O . GLU A 1 96 ? -6.534 8.860 -22.784 1.00 13.34 94 GLU A O 1
ATOM 782 N N . LYS A 1 97 ? -5.289 9.908 -21.338 1.00 14.80 95 LYS A N 1
ATOM 783 C CA . LYS A 1 97 ? -4.702 8.688 -20.788 1.00 13.76 95 LYS A CA 1
ATOM 784 C C . LYS A 1 97 ? -5.676 7.910 -19.898 1.00 11.90 95 LYS A C 1
ATOM 785 O O . LYS A 1 97 ? -5.725 6.673 -19.946 1.00 14.46 95 LYS A O 1
ATOM 791 N N . LEU A 1 98 ? -6.460 8.622 -19.093 1.00 11.16 96 LEU A N 1
ATOM 792 C CA . LEU A 1 98 ? -7.381 7.944 -18.180 1.00 13.69 96 LEU A CA 1
ATOM 793 C C . LEU A 1 98 ? -8.460 7.161 -18.915 1.00 13.12 96 LEU A C 1
ATOM 794 O O . LEU A 1 98 ? -8.733 6.009 -18.570 1.00 10.11 96 LEU A O 1
ATOM 799 N N . VAL A 1 99 ? -9.058 7.769 -19.938 1.00 10.97 97 VAL A N 1
ATOM 800 C CA . VAL A 1 99 ? -10.215 7.154 -20.611 1.00 12.03 97 VAL A CA 1
ATOM 801 C C . VAL A 1 99 ? -9.874 5.929 -21.441 1.00 10.37 97 VAL A C 1
ATOM 802 O O . VAL A 1 99 ? -10.770 5.170 -21.786 1.00 12.16 97 VAL A O 1
ATOM 806 N N . LYS A 1 100 ? -8.592 5.744 -21.758 1.00 12.51 98 LYS A N 1
ATOM 807 C CA . LYS A 1 100 ? -8.138 4.517 -22.411 1.00 11.36 98 LYS A CA 1
ATOM 808 C C . LYS A 1 100 ? -8.179 3.347 -21.429 1.00 11.68 98 LYS A C 1
ATOM 809 O O . LYS A 1 100 ? -8.012 2.187 -21.819 1.00 10.50 98 LYS A O 1
ATOM 815 N N . GLY A 1 101 ? -8.400 3.655 -20.156 1.00 12.33 99 GLY A N 1
ATOM 816 C CA . GLY A 1 101 ? -8.489 2.645 -19.104 1.00 14.51 99 GLY A CA 1
ATOM 817 C C . GLY A 1 101 ? -7.153 2.025 -18.749 1.00 17.10 99 GLY A C 1
ATOM 818 O O . GLY A 1 101 ? -7.111 0.894 -18.291 1.00 18.10 99 GLY A O 1
ATOM 819 N N . LYS A 1 102 ? -6.067 2.767 -18.957 1.00 17.06 100 LYS A N 1
ATOM 820 C CA . LYS A 1 102 ? -4.719 2.284 -18.639 1.00 20.36 100 LYS A CA 1
ATOM 821 C C . LYS A 1 102 ? -4.495 2.252 -17.128 1.00 19.28 100 LYS A C 1
ATOM 822 O O . LYS A 1 102 ? -4.830 3.217 -16.431 1.00 15.78 100 LYS A O 1
ATOM 828 N N . PHE A 1 103 ? -3.951 1.142 -16.620 1.00 14.99 101 PHE A N 1
ATOM 829 C CA . PHE A 1 103 ? -3.766 0.976 -15.172 1.00 11.97 101 PHE A CA 1
ATOM 830 C C . PHE A 1 103 ? -2.892 2.040 -14.513 1.00 11.09 101 PHE A C 1
ATOM 831 O O . PHE A 1 103 ? -3.323 2.665 -13.536 1.00 10.90 101 PHE A O 1
ATOM 839 N N . GLN A 1 104 ? -1.676 2.243 -15.017 1.00 10.46 102 GLN A N 1
ATOM 840 C CA . GLN A 1 104 ? -0.734 3.162 -14.367 1.00 9.50 102 GLN A CA 1
ATOM 841 C C . GLN A 1 104 ? -1.290 4.578 -14.201 1.00 12.28 102 GLN A C 1
ATOM 842 O O . GLN A 1 104 ? -1.190 5.165 -13.123 1.00 13.40 102 GLN A O 1
ATOM 848 N N . ASP A 1 105 ? -1.862 5.126 -15.266 1.00 9.96 103 ASP A N 1
ATOM 849 C CA . ASP A 1 105 ? -2.413 6.481 -15.215 1.00 10.31 103 ASP A CA 1
ATOM 850 C C . ASP A 1 105 ? -3.606 6.560 -14.268 1.00 8.55 103 ASP A C 1
ATOM 851 O O . ASP A 1 105 ? -3.753 7.532 -13.537 1.00 10.46 103 ASP A O 1
ATOM 856 N N . ASN A 1 106 ? -4.447 5.533 -14.283 1.00 11.15 104 ASN A N 1
ATOM 857 C CA . ASN A 1 106 ? -5.618 5.509 -13.431 1.00 10.07 104 ASN A CA 1
ATOM 858 C C . ASN A 1 106 ? -5.251 5.336 -11.967 1.00 8.50 104 ASN A C 1
ATOM 859 O O . ASN A 1 106 ? -5.859 5.954 -11.091 1.00 10.49 104 ASN A O 1
ATOM 864 N N . PHE A 1 107 ? -4.210 4.543 -11.710 1.00 8.55 105 PHE A N 1
ATOM 865 C CA . PHE A 1 107 ? -3.762 4.328 -10.346 1.00 8.14 105 PHE A CA 1
ATOM 866 C C . PHE A 1 107 ? -3.106 5.590 -9.775 1.00 9.26 105 PHE A C 1
ATOM 867 O O . PHE A 1 107 ? -3.408 5.981 -8.651 1.00 8.84 105 PHE A O 1
ATOM 875 N N . GLU A 1 108 ? -2.260 6.256 -10.558 1.00 10.38 106 GLU A N 1
ATOM 876 C CA . GLU A 1 108 ? -1.666 7.529 -10.102 1.00 10.66 106 GLU A CA 1
ATOM 877 C C . GLU A 1 108 ? -2.711 8.609 -9.837 1.00 7.27 106 GLU A C 1
ATOM 878 O O . GLU A 1 108 ? -2.659 9.317 -8.819 1.00 7.50 106 GLU A O 1
ATOM 884 N N . PHE A 1 109 ? -3.682 8.723 -10.729 1.00 5.04 107 PHE A N 1
ATOM 885 C CA . PHE A 1 109 ? -4.713 9.711 -10.534 1.00 5.36 107 PHE A CA 1
ATOM 886 C C . PHE A 1 109 ? -5.532 9.484 -9.262 1.00 6.08 107 PHE A C 1
ATOM 887 O O . PHE A 1 109 ? -5.784 10.421 -8.498 1.00 4.96 107 PHE A O 1
ATOM 895 N N . ILE A 1 110 ? -5.922 8.236 -8.995 1.00 6.90 108 ILE A N 1
ATOM 896 C CA . ILE A 1 110 ? -6.743 7.984 -7.811 1.00 6.96 108 ILE A CA 1
ATOM 897 C C . ILE A 1 110 ? -5.941 8.188 -6.520 1.00 6.13 108 ILE A C 1
ATOM 898 O O . ILE A 1 110 ? -6.487 8.627 -5.504 1.00 6.67 108 ILE A O 1
ATOM 903 N N . GLN A 1 111 ? -4.635 7.936 -6.572 1.00 4.76 109 GLN A N 1
ATOM 904 C CA . GLN A 1 111 ? -3.798 8.188 -5.396 1.00 4.97 109 GLN A CA 1
ATOM 905 C C . GLN A 1 111 ? -3.798 9.681 -5.064 1.00 4.09 109 GLN A C 1
ATOM 906 O O . GLN A 1 111 ? -3.913 10.062 -3.883 1.00 6.38 109 GLN A O 1
ATOM 912 N N . TRP A 1 112 ? -3.667 10.513 -6.094 1.00 5.88 110 TRP A N 1
ATOM 913 C CA . TRP A 1 112 ? -3.725 11.959 -5.898 1.00 4.60 110 TRP A CA 1
ATOM 914 C C . TRP A 1 112 ? -5.121 12.359 -5.432 1.00 4.99 110 TRP A C 1
ATOM 915 O O . TRP A 1 112 ? -5.250 13.121 -4.483 1.00 5.92 110 TRP A O 1
ATOM 926 N N . PHE A 1 113 ? -6.159 11.831 -6.080 1.00 5.22 111 PHE A N 1
ATOM 927 C CA . PHE A 1 113 ? -7.505 12.240 -5.786 1.00 5.53 111 PHE A CA 1
ATOM 928 C C . PHE A 1 113 ? -7.907 11.921 -4.345 1.00 4.59 111 PHE A C 1
ATOM 929 O O . PHE A 1 113 ? -8.583 12.727 -3.712 1.00 6.05 111 PHE A O 1
ATOM 937 N N . LYS A 1 114 ? -7.503 10.752 -3.833 1.00 6.85 112 LYS A N 1
ATOM 938 C CA . LYS A 1 114 ? -7.707 10.397 -2.432 1.00 5.52 112 LYS A CA 1
ATOM 939 C C . LYS A 1 114 ? -7.056 11.405 -1.484 1.00 4.35 112 LYS A C 1
ATOM 940 O O . LYS A 1 114 ? -7.661 11.794 -0.492 1.00 4.92 112 LYS A O 1
ATOM 946 N N . LYS A 1 115 ? -5.826 11.826 -1.791 1.00 5.16 113 LYS A N 1
ATOM 947 C CA . LYS A 1 115 ? -5.156 12.866 -1.001 1.00 3.39 113 LYS A CA 1
ATOM 948 C C . LYS A 1 115 ? -5.908 14.204 -1.080 1.00 5.17 113 LYS A C 1
ATOM 949 O O . LYS A 1 115 ? -6.102 14.869 -0.045 1.00 7.14 113 LYS A O 1
ATOM 955 N N . PHE A 1 116 ? -6.319 14.591 -2.293 1.00 5.77 114 PHE A N 1
ATOM 956 C CA . PHE A 1 116 ? -7.180 15.768 -2.487 1.00 6.25 114 PHE A CA 1
ATOM 957 C C . PHE A 1 116 ? -8.469 15.656 -1.661 1.00 7.78 114 PHE A C 1
ATOM 958 O O . PHE A 1 116 ? -8.851 16.605 -0.974 1.00 5.63 114 PHE A O 1
ATOM 966 N N . PHE A 1 117 ? -9.136 14.504 -1.718 1.00 6.38 115 PHE A N 1
ATOM 967 C CA . PHE A 1 117 ? -10.382 14.301 -0.967 1.00 3.92 115 PHE A CA 1
ATOM 968 C C . PHE A 1 117 ? -10.148 14.483 0.527 1.00 5.42 115 PHE A C 1
ATOM 969 O O . PHE A 1 117 ? -10.899 15.228 1.218 1.00 7.00 115 PHE A O 1
ATOM 977 N N . ASP A 1 118 ? -9.111 13.822 1.042 1.00 5.35 116 ASP A N 1
ATOM 978 C CA . ASP A 1 118 ? -8.810 13.894 2.473 1.00 6.96 116 ASP A CA 1
ATOM 979 C C . ASP A 1 118 ? -8.542 15.338 2.933 1.00 6.17 116 ASP A C 1
ATOM 980 O O . ASP A 1 118 ? -8.921 15.717 4.048 1.00 9.31 116 ASP A O 1
ATOM 985 N N . ALA A 1 119 ? -7.910 16.137 2.069 1.00 6.03 117 ALA A N 1
ATOM 986 C CA . ALA A 1 119 ? -7.591 17.535 2.394 1.00 5.53 117 ALA A CA 1
ATOM 987 C C . ALA A 1 119 ? -8.815 18.439 2.425 1.00 8.38 117 ALA A C 1
ATOM 988 O O . ALA A 1 119 ? -8.768 19.547 2.978 1.00 9.09 117 ALA A O 1
ATOM 990 N N . ASN A 1 120 ? -9.916 17.959 1.855 1.00 4.36 118 ASN A N 1
ATOM 991 C CA . ASN A 1 120 ? -11.115 18.785 1.603 1.00 3.44 118 ASN A CA 1
ATOM 992 C C . ASN A 1 120 ? -12.419 18.332 2.256 1.00 5.11 118 ASN A C 1
ATOM 993 O O . ASN A 1 120 ? -13.355 19.121 2.418 1.00 8.99 118 ASN A O 1
ATOM 998 N N . TYR A 1 121 ? -12.487 17.062 2.623 1.00 5.13 119 TYR A N 1
ATOM 999 C CA . TYR A 1 121 ? -13.733 16.481 3.062 1.00 6.75 119 TYR A CA 1
ATOM 1000 C C . TYR A 1 121 ? -14.064 16.854 4.512 1.00 8.01 119 TYR A C 1
ATOM 1001 O O . TYR A 1 121 ? -13.226 16.696 5.410 1.00 10.36 119 TYR A O 1
ATOM 1010 N N . ASP A 1 122 ? -15.300 17.306 4.717 1.00 7.86 120 ASP A N 1
ATOM 1011 C CA . ASP A 1 122 ? -15.789 17.831 6.001 1.00 9.39 120 ASP A CA 1
ATOM 1012 C C . ASP A 1 122 ? -16.662 16.860 6.806 1.00 10.18 120 ASP A C 1
ATOM 1013 O O . ASP A 1 122 ? -17.210 17.234 7.840 1.00 13.13 120 ASP A O 1
ATOM 1018 N N . GLY A 1 123 ? -16.811 15.630 6.331 1.00 6.23 121 GLY A N 1
ATOM 1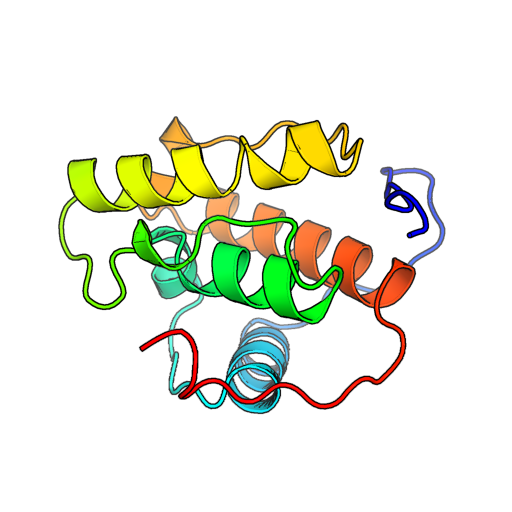019 C CA . GLY A 1 123 ? -17.633 14.629 7.035 1.00 7.46 121 GLY A CA 1
ATOM 1020 C C . GLY A 1 123 ? -19.109 14.621 6.688 1.00 5.18 121 GLY A C 1
ATOM 1021 O O . GLY A 1 123 ? -19.883 13.874 7.278 1.00 6.90 121 GLY A O 1
ATOM 1022 N N . LYS A 1 124 ? -19.524 15.421 5.712 1.00 7.37 122 LYS A N 1
ATOM 1023 C CA . LYS A 1 124 ? -20.962 15.511 5.439 1.00 6.80 122 LYS A CA 1
ATOM 1024 C C . LYS A 1 124 ? -21.535 14.195 4.901 1.00 8.91 122 LYS A C 1
ATOM 1025 O O . LYS A 1 124 ? -20.852 13.445 4.218 1.00 9.07 122 LYS A O 1
ATOM 1031 N N . ASP A 1 125 ? -22.802 13.935 5.219 1.00 10.25 123 ASP A N 1
ATOM 1032 C CA . ASP A 1 125 ? -23.520 12.805 4.646 1.00 14.65 123 ASP A CA 1
ATOM 1033 C C . ASP A 1 125 ? -23.677 13.005 3.151 1.00 15.74 123 ASP A C 1
ATOM 1034 O O . ASP A 1 125 ? -23.813 14.141 2.683 1.00 16.95 123 ASP A O 1
ATOM 1039 N N . TYR A 1 126 ? -23.639 11.905 2.406 1.00 13.61 124 TYR A N 1
ATOM 1040 C CA . TYR A 1 126 ? -23.845 11.941 0.972 1.00 16.75 124 TYR A CA 1
ATOM 1041 C C . TYR A 1 126 ? -24.809 10.853 0.521 1.00 13.67 124 TYR A C 1
ATOM 1042 O O . TYR A 1 126 ? -24.570 9.658 0.739 1.00 16.90 124 TYR A O 1
ATOM 1051 N N . ASN A 1 127 ? -25.909 11.284 -0.084 1.00 14.53 125 ASN A N 1
ATOM 1052 C CA . ASN A 1 127 ? -26.935 10.381 -0.590 1.00 13.26 125 ASN A CA 1
ATOM 1053 C C . ASN A 1 127 ? -26.653 10.122 -2.056 1.00 15.92 125 ASN A C 1
ATOM 1054 O O . ASN A 1 127 ? -26.908 10.985 -2.885 1.00 14.01 125 ASN A O 1
ATOM 1059 N N . PRO A 1 128 ? -26.124 8.930 -2.388 1.00 15.83 126 PRO A N 1
ATOM 1060 C CA . PRO A 1 128 ? -25.796 8.620 -3.784 1.00 15.94 126 PRO A CA 1
ATOM 1061 C C . PRO A 1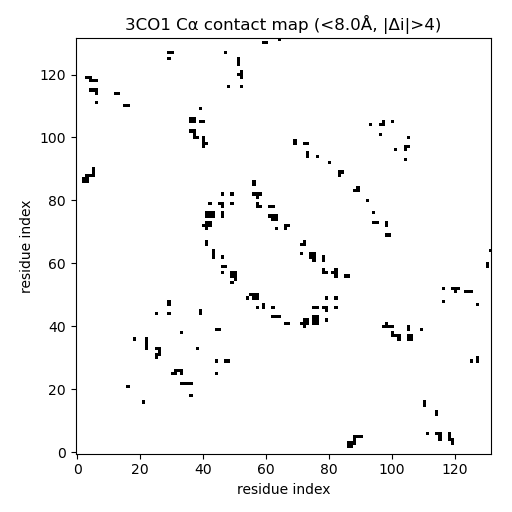 128 ? -27.006 8.434 -4.715 1.00 16.93 126 PRO A C 1
ATOM 1062 O O . PRO A 1 128 ? -26.836 8.439 -5.939 1.00 21.66 126 PRO A O 1
ATOM 1066 N N . LEU A 1 129 ? -28.207 8.301 -4.153 1.00 13.23 127 LEU A N 1
ATOM 1067 C CA . LEU A 1 129 ? -29.411 8.127 -4.966 1.00 13.14 127 LEU A CA 1
ATOM 1068 C C . LEU A 1 129 ? -29.878 9.421 -5.617 1.00 12.12 127 LEU A C 1
ATOM 1069 O O . LEU A 1 129 ? -30.544 9.393 -6.653 1.00 16.42 127 LEU A O 1
ATOM 1074 N N . LEU A 1 130 ? -29.556 10.552 -4.993 1.00 11.55 128 LEU A N 1
ATOM 1075 C CA . LEU A 1 130 ? -30.092 11.837 -5.443 1.00 15.03 128 LEU A CA 1
ATOM 1076 C C . LEU A 1 130 ? -29.669 12.243 -6.860 1.00 18.84 128 LEU A C 1
ATOM 1077 O O . LEU A 1 130 ? -30.477 12.785 -7.616 1.00 18.50 128 LEU A O 1
ATOM 1082 N N . ALA A 1 131 ? -28.422 11.943 -7.223 1.00 18.30 129 ALA A N 1
ATOM 1083 C CA . ALA A 1 131 ? -27.898 12.247 -8.563 1.00 18.26 129 ALA A CA 1
ATOM 1084 C C . ALA A 1 131 ? -28.425 11.288 -9.627 1.00 17.74 129 ALA A C 1
ATOM 1085 O O . ALA A 1 131 ? -28.335 11.557 -10.824 1.00 16.70 129 ALA A O 1
ATOM 1087 N N . ARG A 1 132 ? -28.955 10.154 -9.186 1.00 19.50 130 ARG A N 1
ATOM 1088 C CA . ARG A 1 132 ? -29.456 9.140 -10.097 1.00 21.69 130 ARG A CA 1
ATOM 1089 C C . ARG A 1 132 ? -30.973 9.236 -10.224 1.00 24.92 130 ARG A C 1
ATOM 1090 O O . ARG A 1 132 ? -31.523 9.100 -11.319 1.00 29.65 130 ARG A O 1
#

Secondary structure (DSSP, 8-state):
-PPPPP--TTS--PPPPPHHHHHHHHHHHHT----SGGGGGGSHHHHHHHHHHSTTSS-GGG--TT--SHHHHHHHHHHHHHHHHHHT--PPP-HHHHHTT-HHHHHHHHHHHHHHHHHH-------TTTT-

InterPro domains:
  IPR001715 Calponin homology domain [PF00307] (17-118)
  IPR001715 Calponin homology domain [PS50021] (14-116)
  IPR004953 EB1, C-terminal [PF03271] (219-257)
  IPR004953 EB1, C-terminal [PS51230] (194-264)
  IPR027328 Microtubule-associated protein RP/EB [PTHR10623] (1-276)
  IPR036133 EB1, C-terminal domain superfamily [SSF140612] (201-263)
  IPR036872 CH domain superfamily [G3DSA:1.10.418.10] (1-130)
  IPR036872 CH domain superfamily [SSF47576] (1-130)